Protein AF-A0A4Y2FUS0-F1 (afdb_monomer)

Structure (mmCIF, N/CA/C/O backbone):
data_AF-A0A4Y2FUS0-F1
#
_entry.id   AF-A0A4Y2FUS0-F1
#
loop_
_atom_site.group_PDB
_atom_site.id
_atom_site.type_symbol
_atom_site.label_atom_id
_atom_site.label_alt_id
_atom_site.label_comp_id
_atom_site.label_asym_id
_atom_site.label_entity_id
_atom_site.label_seq_id
_atom_site.pdbx_PDB_ins_code
_atom_site.Cartn_x
_atom_site.Cartn_y
_atom_site.Cartn_z
_atom_site.occupancy
_atom_site.B_iso_or_equiv
_atom_site.auth_seq_id
_atom_site.auth_comp_id
_atom_site.auth_asym_id
_atom_site.auth_atom_id
_atom_site.pdbx_PDB_model_num
ATOM 1 N N . MET A 1 1 ? 7.932 -28.887 19.243 1.00 36.69 1 MET A N 1
ATOM 2 C CA . MET A 1 1 ? 8.338 -28.479 17.887 1.00 36.69 1 MET A CA 1
ATOM 3 C C . MET A 1 1 ? 7.572 -27.208 17.590 1.00 36.69 1 MET A C 1
ATOM 5 O O . MET A 1 1 ? 6.355 -27.278 17.538 1.00 36.69 1 MET A O 1
ATOM 9 N N . SER A 1 2 ? 8.236 -26.053 17.568 1.00 47.41 2 SER A N 1
ATOM 10 C CA . SER A 1 2 ? 7.572 -24.799 17.204 1.00 47.41 2 SER A CA 1
ATOM 11 C C . SER A 1 2 ? 7.660 -24.661 15.695 1.00 47.41 2 SER A C 1
ATOM 13 O O . SER A 1 2 ? 8.765 -24.572 15.165 1.00 47.41 2 SER A O 1
ATOM 15 N N . GLU A 1 3 ? 6.513 -24.690 15.019 1.00 46.94 3 GLU A N 1
ATOM 16 C CA . GLU A 1 3 ? 6.393 -24.203 13.649 1.00 46.94 3 GLU A CA 1
ATOM 17 C C . GLU A 1 3 ? 6.891 -22.760 13.629 1.00 46.94 3 GLU A C 1
ATOM 19 O O . GLU A 1 3 ? 6.260 -21.847 14.165 1.00 46.94 3 GLU A O 1
ATOM 24 N N . SER A 1 4 ? 8.070 -22.562 13.048 1.00 49.56 4 SER A N 1
ATOM 25 C CA . SER A 1 4 ? 8.479 -21.257 12.565 1.00 49.56 4 SER A CA 1
ATOM 26 C C . SER A 1 4 ? 7.437 -20.864 11.531 1.00 49.56 4 SER A C 1
ATOM 28 O O . SER A 1 4 ? 7.407 -21.435 10.444 1.00 49.56 4 SER A O 1
ATOM 30 N N . ALA A 1 5 ? 6.540 -19.947 11.890 1.00 51.75 5 ALA A N 1
ATOM 31 C CA . ALA A 1 5 ? 5.684 -19.296 10.922 1.00 51.75 5 ALA A CA 1
ATOM 32 C C . ALA A 1 5 ? 6.620 -18.613 9.925 1.00 51.75 5 ALA A C 1
ATOM 34 O O . ALA A 1 5 ? 7.155 -17.538 10.197 1.00 51.75 5 ALA A O 1
ATOM 35 N N . GLU A 1 6 ? 6.865 -19.273 8.796 1.00 44.38 6 GLU A N 1
ATOM 36 C CA . GLU A 1 6 ? 7.413 -18.649 7.609 1.00 44.38 6 GLU A CA 1
ATOM 37 C C . GLU A 1 6 ? 6.362 -17.641 7.157 1.00 44.38 6 GLU A C 1
ATOM 39 O O . GLU A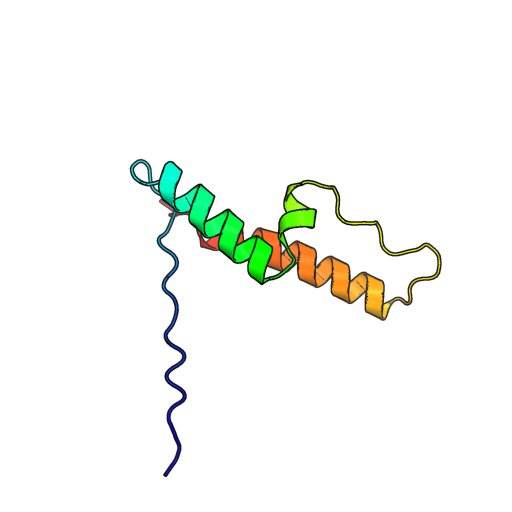 1 6 ? 5.543 -17.875 6.270 1.00 44.38 6 GLU A O 1
ATOM 44 N N . THR A 1 7 ? 6.348 -16.486 7.820 1.00 50.66 7 THR A N 1
ATOM 45 C CA . THR A 1 7 ? 5.820 -15.273 7.238 1.00 50.66 7 THR A CA 1
ATOM 46 C C . THR A 1 7 ? 6.724 -15.031 6.049 1.00 50.66 7 THR A C 1
ATOM 48 O O . THR A 1 7 ? 7.781 -14.417 6.190 1.00 50.66 7 THR A O 1
ATOM 51 N N . SER A 1 8 ? 6.370 -15.609 4.900 1.00 49.38 8 SER A N 1
ATOM 52 C CA . SER A 1 8 ? 6.916 -15.206 3.618 1.00 49.38 8 SER A CA 1
ATOM 53 C C . SER A 1 8 ? 6.743 -13.697 3.592 1.00 49.38 8 SER A C 1
ATOM 55 O O . SER A 1 8 ? 5.625 -13.181 3.503 1.00 49.38 8 SER A O 1
ATOM 57 N N . VAL A 1 9 ? 7.838 -12.985 3.857 1.00 58.56 9 VAL A N 1
ATOM 58 C CA . VAL A 1 9 ? 7.864 -11.536 3.808 1.00 58.56 9 VAL A CA 1
ATOM 59 C C . VAL A 1 9 ? 7.681 -11.266 2.335 1.00 58.56 9 VAL A C 1
ATOM 61 O O . VAL A 1 9 ? 8.633 -11.370 1.566 1.00 58.56 9 VAL A O 1
ATOM 64 N N . PHE A 1 10 ? 6.434 -11.035 1.932 1.00 55.25 10 PHE A N 1
ATOM 65 C CA . PHE A 1 10 ? 6.119 -10.604 0.589 1.00 55.25 10 PHE A CA 1
ATOM 66 C C . PHE A 1 10 ? 6.897 -9.309 0.378 1.00 55.25 10 PHE A C 1
ATOM 68 O O . PHE A 1 10 ? 6.529 -8.245 0.884 1.00 55.25 10 PHE A O 1
ATOM 75 N N . ALA A 1 11 ? 8.054 -9.433 -0.266 1.00 70.88 11 ALA A N 1
ATOM 76 C CA . ALA A 1 11 ? 8.946 -8.327 -0.514 1.00 70.88 11 ALA A CA 1
ATOM 77 C C . ALA A 1 11 ? 8.330 -7.539 -1.662 1.00 70.88 11 ALA A C 1
ATOM 79 O O . ALA A 1 11 ? 8.533 -7.847 -2.833 1.00 70.88 11 ALA A O 1
ATOM 80 N N . PHE A 1 12 ? 7.511 -6.552 -1.305 1.00 82.75 12 PHE A N 1
ATOM 81 C CA . PHE A 1 12 ? 6.930 -5.648 -2.278 1.00 82.75 12 PHE A CA 1
ATOM 82 C C . PHE A 1 12 ? 8.075 -4.855 -2.935 1.00 82.75 12 PHE A C 1
ATOM 84 O O . PHE A 1 12 ? 8.802 -4.158 -2.216 1.00 82.75 12 PHE A O 1
ATOM 91 N N . PRO A 1 13 ? 8.289 -4.972 -4.260 1.00 87.94 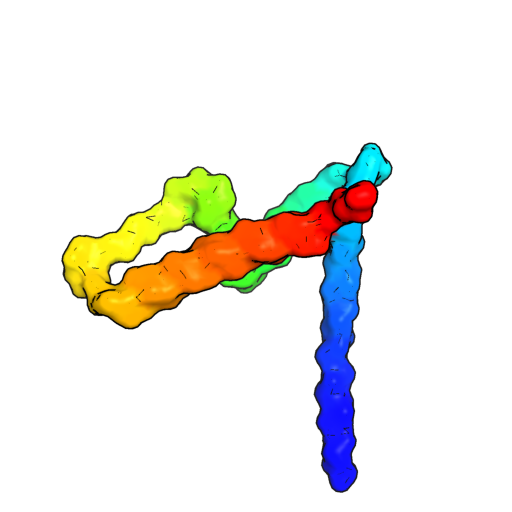13 PRO A N 1
ATOM 92 C CA . PRO A 1 13 ? 9.395 -4.296 -4.924 1.00 87.94 13 PRO A CA 1
ATOM 93 C C . PRO A 1 13 ? 9.255 -2.787 -4.737 1.00 87.94 13 PRO A C 1
ATOM 95 O O . PRO A 1 13 ? 8.169 -2.230 -4.894 1.00 87.94 13 PRO A O 1
ATOM 98 N N . LYS A 1 14 ? 10.350 -2.111 -4.380 1.00 91.94 14 LYS A N 1
ATOM 99 C CA . LYS A 1 14 ? 10.317 -0.658 -4.202 1.00 91.94 14 LYS A CA 1
ATOM 100 C C . LYS A 1 14 ? 10.157 0.053 -5.543 1.00 91.94 14 LYS A C 1
ATOM 102 O O . LYS A 1 14 ? 10.631 -0.433 -6.569 1.00 91.94 14 LYS A O 1
ATOM 107 N N . LEU A 1 15 ? 9.487 1.201 -5.526 1.00 94.38 15 LEU A N 1
ATOM 108 C CA . LEU A 1 15 ? 9.333 2.056 -6.693 1.00 94.38 15 LEU A CA 1
ATOM 109 C C . LEU A 1 15 ? 10.701 2.593 -7.096 1.00 94.38 15 LEU A C 1
ATOM 111 O O . LEU A 1 15 ? 11.350 3.244 -6.283 1.00 94.38 15 LEU A O 1
ATOM 115 N N . SER A 1 16 ? 11.067 2.358 -8.348 1.00 91.62 16 SER A N 1
AT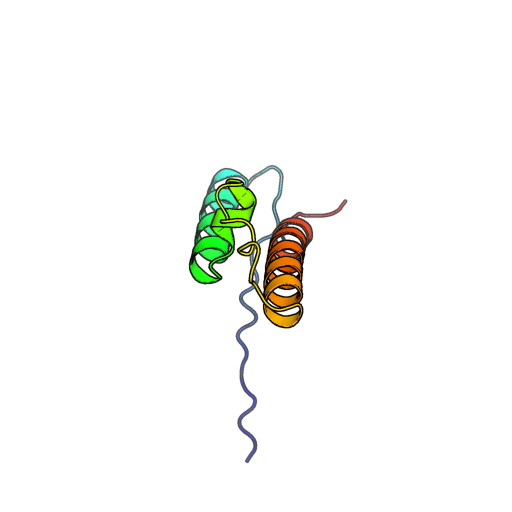OM 116 C CA . SER A 1 16 ? 12.263 2.870 -9.010 1.00 91.62 16 SER A CA 1
ATOM 117 C C . SER A 1 16 ? 11.881 3.529 -10.336 1.00 91.62 16 SER A C 1
ATOM 119 O O . SER A 1 16 ? 10.741 3.422 -10.804 1.00 91.62 16 SER A O 1
ATOM 121 N N . ASP A 1 17 ? 12.862 4.151 -10.987 1.00 92.19 17 ASP A N 1
ATOM 122 C CA . ASP A 1 17 ? 12.688 4.818 -12.281 1.00 92.19 17 ASP A CA 1
ATOM 123 C C . ASP A 1 17 ? 12.261 3.852 -13.410 1.00 92.19 17 ASP A C 1
ATOM 125 O O . ASP A 1 17 ? 11.756 4.285 -14.444 1.00 92.19 17 ASP A O 1
ATOM 129 N N . PHE A 1 18 ? 12.409 2.536 -13.209 1.00 94.06 18 PHE A N 1
ATOM 130 C CA . PHE A 1 18 ? 12.180 1.516 -14.239 1.00 94.06 18 PHE A CA 1
ATOM 131 C C . PHE A 1 18 ? 10.884 0.714 -14.069 1.00 94.06 18 PHE A C 1
ATOM 133 O O . PHE A 1 18 ? 10.489 0.002 -14.991 1.00 94.06 18 PHE A O 1
ATOM 140 N N . ASN A 1 19 ? 10.217 0.784 -12.910 1.00 94.88 19 ASN A N 1
ATOM 141 C CA . ASN A 1 19 ? 9.133 -0.150 -12.570 1.00 94.88 19 ASN A CA 1
ATOM 142 C C . ASN A 1 19 ? 7.797 0.508 -12.194 1.00 94.88 19 ASN A C 1
ATOM 144 O O . ASN A 1 19 ? 6.903 -0.181 -11.707 1.00 94.88 19 ASN A O 1
ATOM 148 N N . TYR A 1 20 ? 7.614 1.809 -12.448 1.00 94.19 20 TYR A N 1
ATOM 149 C CA . TYR A 1 20 ? 6.395 2.531 -12.055 1.00 94.19 20 TYR A CA 1
ATOM 150 C C . TYR A 1 20 ? 5.091 1.847 -12.501 1.00 94.19 20 TYR A C 1
ATOM 152 O O . TYR A 1 20 ? 4.135 1.782 -11.729 1.00 94.19 20 TYR A O 1
ATOM 160 N N . GLY A 1 21 ? 5.040 1.315 -13.729 1.00 96.00 21 GLY A N 1
ATOM 161 C CA . GLY A 1 21 ? 3.835 0.685 -14.279 1.00 96.00 21 GLY A CA 1
ATOM 162 C C . GLY A 1 21 ? 3.379 -0.559 -13.506 1.00 96.00 21 GLY A C 1
ATOM 163 O O . GLY A 1 21 ? 2.210 -0.647 -13.113 1.00 96.00 21 GLY A O 1
ATOM 164 N N . SER A 1 22 ? 4.297 -1.498 -13.255 1.00 94.50 22 SER A N 1
ATOM 165 C CA . SER A 1 22 ? 4.009 -2.696 -12.459 1.00 94.50 22 SER A CA 1
ATOM 166 C C . SER A 1 22 ? 3.790 -2.330 -10.993 1.00 94.50 22 SER A C 1
ATOM 168 O O . SER A 1 22 ? 2.756 -2.681 -10.432 1.00 94.50 22 SER A O 1
ATOM 170 N N . TRP A 1 23 ? 4.666 -1.498 -10.420 1.00 95.00 23 TRP A N 1
ATOM 171 C CA . TRP A 1 23 ? 4.576 -1.042 -9.032 1.00 95.00 23 TRP A CA 1
ATOM 172 C C . TRP A 1 23 ? 3.220 -0.414 -8.709 1.00 95.00 23 TRP A C 1
ATOM 174 O O . TRP A 1 23 ? 2.606 -0.732 -7.694 1.00 95.00 23 TRP A O 1
ATOM 184 N N . LYS A 1 24 ? 2.710 0.455 -9.590 1.00 94.81 24 LYS A N 1
ATOM 185 C CA . LYS A 1 24 ? 1.406 1.104 -9.409 1.00 94.81 24 LYS A CA 1
ATOM 186 C C . LYS A 1 24 ? 0.269 0.085 -9.377 1.00 94.81 24 LYS A C 1
ATOM 188 O O . LYS A 1 24 ? -0.645 0.225 -8.564 1.00 94.81 24 LYS A O 1
ATOM 193 N N . THR A 1 25 ? 0.305 -0.901 -10.271 1.00 95.50 25 THR A N 1
ATOM 194 C CA . THR A 1 25 ? -0.709 -1.961 -10.345 1.00 95.50 25 THR A CA 1
ATOM 195 C C . THR A 1 25 ? -0.672 -2.819 -9.088 1.00 95.50 25 THR A C 1
ATOM 197 O O . THR A 1 25 ? -1.701 -2.980 -8.433 1.00 95.50 25 THR A O 1
ATOM 200 N N . ASP A 1 26 ? 0.514 -3.269 -8.694 1.00 93.88 26 ASP A N 1
ATOM 201 C CA . ASP A 1 26 ? 0.702 -4.116 -7.519 1.00 93.88 26 ASP A CA 1
ATOM 202 C C . ASP A 1 26 ? 0.322 -3.371 -6.233 1.00 93.88 26 ASP A C 1
ATOM 204 O O . ASP A 1 26 ? -0.363 -3.915 -5.369 1.00 93.88 26 ASP A O 1
ATOM 208 N N . MET A 1 27 ? 0.680 -2.086 -6.126 1.00 93.94 27 MET A N 1
ATOM 209 C CA . MET A 1 27 ? 0.362 -1.257 -4.961 1.00 93.94 27 MET A CA 1
ATOM 210 C C . MET A 1 27 ? -1.145 -1.022 -4.869 1.00 93.94 27 MET A C 1
ATOM 212 O O . MET A 1 27 ? -1.725 -1.075 -3.785 1.00 93.94 27 MET A O 1
ATOM 216 N N . LYS A 1 28 ? -1.815 -0.817 -6.010 1.00 94.31 28 LYS A N 1
ATOM 217 C CA . LYS A 1 28 ? -3.276 -0.747 -6.060 1.00 94.31 28 LYS A CA 1
ATOM 218 C C . LYS A 1 28 ? -3.906 -2.056 -5.582 1.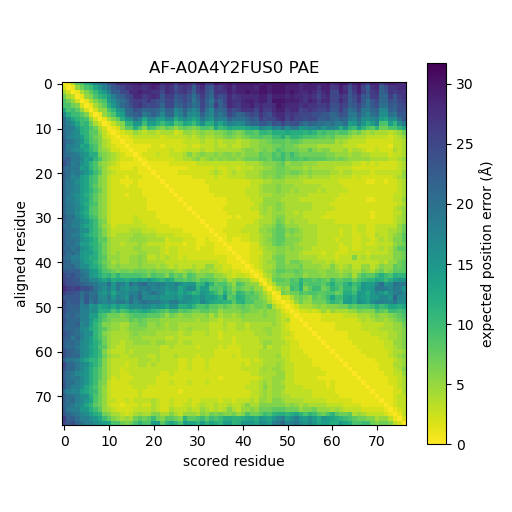00 94.31 28 LYS A C 1
ATOM 220 O O . LYS A 1 28 ? -4.806 -1.999 -4.748 1.00 94.31 28 LYS A O 1
ATOM 225 N N . VAL A 1 29 ? -3.449 -3.209 -6.077 1.00 93.88 29 VAL A N 1
ATOM 226 C CA . VAL A 1 29 ? -3.972 -4.529 -5.676 1.00 93.88 29 VAL A CA 1
ATOM 227 C C . VAL A 1 29 ? -3.775 -4.757 -4.177 1.00 93.88 29 VAL A C 1
ATOM 229 O O . VAL A 1 29 ? -4.737 -5.093 -3.489 1.00 93.88 29 VAL A O 1
ATOM 232 N N . LEU A 1 30 ? -2.583 -4.466 -3.652 1.00 92.06 30 LEU A N 1
ATOM 233 C CA . LEU A 1 30 ? -2.279 -4.552 -2.224 1.00 92.06 30 LEU A CA 1
ATOM 234 C C . LEU A 1 30 ? -3.235 -3.686 -1.391 1.00 92.06 30 LEU A C 1
ATOM 236 O O . LEU A 1 30 ? -3.821 -4.141 -0.412 1.00 92.06 30 LEU A O 1
ATOM 240 N N . LEU A 1 31 ? -3.436 -2.428 -1.783 1.00 92.38 31 LEU A N 1
ATOM 241 C CA . LEU A 1 31 ? -4.334 -1.524 -1.067 1.00 92.38 31 LEU A CA 1
ATOM 242 C C . LEU A 1 31 ? -5.805 -1.932 -1.204 1.00 92.38 31 LEU A C 1
ATOM 244 O O . LEU A 1 31 ? -6.578 -1.678 -0.283 1.00 92.38 31 LEU A O 1
ATOM 248 N N . MET A 1 32 ? -6.213 -2.558 -2.310 1.00 92.69 32 MET A N 1
ATOM 249 C CA . MET A 1 32 ? -7.556 -3.131 -2.453 1.00 92.69 32 MET A CA 1
ATOM 250 C C . MET A 1 32 ? -7.751 -4.323 -1.510 1.00 92.69 32 MET A C 1
ATOM 252 O O . MET A 1 32 ? -8.743 -4.350 -0.787 1.00 92.69 32 MET A O 1
ATOM 256 N N . GLU A 1 33 ? -6.786 -5.244 -1.445 1.00 91.69 33 GLU A N 1
ATOM 257 C CA . GLU A 1 33 ? -6.801 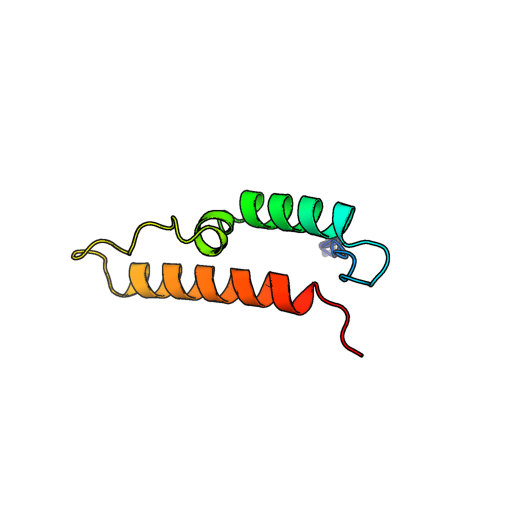-6.399 -0.534 1.00 91.69 33 GLU A CA 1
ATOM 258 C C . GLU A 1 33 ? -6.895 -5.962 0.938 1.00 91.69 33 GLU A C 1
ATOM 260 O O . GLU A 1 33 ? -7.639 -6.542 1.725 1.00 91.69 33 GLU A O 1
ATOM 265 N N . LYS A 1 34 ? -6.194 -4.883 1.314 1.00 88.88 34 LYS A N 1
ATOM 266 C CA . LYS A 1 34 ? -6.249 -4.323 2.676 1.00 88.88 34 LYS A CA 1
ATOM 267 C C . LYS A 1 34 ? -7.463 -3.420 2.937 1.00 88.88 34 LYS A C 1
ATOM 269 O O . LYS A 1 34 ? -7.583 -2.871 4.031 1.00 88.88 34 LYS A O 1
ATOM 274 N N . GLY A 1 35 ? -8.350 -3.226 1.956 1.00 89.44 35 GLY A N 1
ATOM 275 C CA . GLY A 1 35 ? -9.494 -2.314 2.069 1.00 89.44 35 GLY A CA 1
ATOM 276 C C . GLY A 1 35 ? -9.091 -0.841 2.215 1.00 89.44 35 GLY A C 1
ATOM 277 O O . GLY A 1 35 ? -9.864 -0.016 2.695 1.00 89.44 35 GLY A O 1
ATOM 278 N N . CYS A 1 36 ? -7.873 -0.495 1.815 1.00 91.62 36 CYS A N 1
ATOM 279 C CA . CYS A 1 36 ? -7.259 0.816 1.974 1.00 91.62 36 CYS A CA 1
ATOM 280 C C . CYS A 1 36 ? -7.388 1.706 0.727 1.00 91.62 36 CYS A C 1
ATOM 282 O O . CYS A 1 36 ? -7.221 2.921 0.809 1.00 91.62 36 CYS A O 1
ATOM 284 N N . TRP A 1 37 ? -7.711 1.124 -0.432 1.00 91.44 37 TRP A N 1
ATOM 285 C CA . TRP A 1 37 ? -7.762 1.841 -1.713 1.00 91.44 37 TRP A CA 1
ATOM 286 C C . TRP A 1 37 ? -8.700 3.061 -1.706 1.00 91.44 37 TRP A C 1
ATOM 288 O O . TRP A 1 37 ? -8.384 4.104 -2.276 1.00 91.44 37 TRP A O 1
ATOM 298 N N . GLN A 1 38 ? -9.817 2.969 -0.984 1.00 90.62 38 GLN A N 1
ATOM 299 C CA . GLN A 1 38 ? -10.777 4.063 -0.795 1.00 90.62 38 GLN A CA 1
ATOM 300 C C . GLN A 1 38 ? -10.167 5.330 -0.172 1.00 90.62 38 GLN A C 1
ATOM 302 O O . GLN A 1 38 ? -10.602 6.435 -0.491 1.00 90.62 38 GLN A O 1
ATOM 307 N N . PHE A 1 39 ? -9.136 5.197 0.672 1.00 88.50 39 PHE A N 1
ATOM 308 C CA . PHE A 1 39 ? -8.441 6.352 1.251 1.00 88.50 39 PHE A CA 1
ATOM 309 C C . PHE A 1 39 ? -7.574 7.075 0.222 1.00 88.50 39 PHE A C 1
ATOM 311 O O . PHE A 1 39 ? -7.389 8.283 0.330 1.00 88.50 39 PHE A O 1
ATOM 318 N N . ILE A 1 40 ? -7.068 6.354 -0.784 1.00 89.50 40 ILE A N 1
ATOM 319 C CA . ILE A 1 40 ? -6.274 6.938 -1.873 1.00 89.50 40 ILE A CA 1
ATOM 320 C C . ILE A 1 40 ? -7.176 7.654 -2.872 1.00 89.50 40 ILE A C 1
ATOM 322 O O . ILE A 1 40 ? -6.832 8.728 -3.352 1.00 89.50 40 ILE A O 1
ATOM 326 N N . LEU A 1 41 ? -8.354 7.089 -3.141 1.00 89.50 41 LEU A N 1
ATOM 327 C CA . LEU A 1 41 ? -9.365 7.730 -3.981 1.00 89.50 41 LEU A CA 1
ATOM 328 C C . LEU A 1 41 ? -10.067 8.915 -3.299 1.00 89.50 41 LEU A C 1
ATOM 330 O O . LEU A 1 41 ? -10.807 9.635 -3.960 1.00 89.50 41 LEU A O 1
ATOM 334 N N . GLY A 1 42 ? -9.898 9.095 -1.985 1.00 85.94 42 GLY A N 1
ATOM 335 C CA . GLY A 1 42 ? -10.659 10.083 -1.214 1.00 85.94 42 GLY A CA 1
ATOM 336 C C . GLY A 1 42 ? -12.158 9.767 -1.117 1.00 85.94 42 GLY A C 1
ATOM 337 O O . GLY A 1 42 ? -12.931 10.605 -0.669 1.00 85.94 42 GLY A O 1
ATOM 338 N N . THR A 1 43 ? -12.577 8.563 -1.518 1.00 87.06 43 THR A N 1
ATOM 339 C CA . THR A 1 43 ? -13.975 8.105 -1.495 1.00 87.06 43 THR A CA 1
ATOM 340 C C . THR A 1 43 ? -14.321 7.341 -0.220 1.00 87.06 43 THR A C 1
ATOM 342 O O . THR A 1 43 ? -15.427 6.812 -0.101 1.00 87.06 43 THR A O 1
ATOM 345 N N . ALA A 1 44 ? -13.371 7.212 0.711 1.00 83.06 44 ALA A N 1
ATOM 346 C CA . ALA A 1 44 ? -13.633 6.650 2.026 1.00 83.06 44 ALA A CA 1
ATOM 347 C C . ALA A 1 44 ? -14.756 7.455 2.690 1.00 83.06 44 ALA A C 1
ATOM 349 O O . ALA A 1 44 ? -14.649 8.676 2.823 1.00 83.06 44 ALA A O 1
ATOM 350 N N . LYS A 1 45 ? -15.838 6.779 3.090 1.00 77.06 45 LYS A N 1
ATOM 351 C CA . LYS A 1 45 ? -16.907 7.432 3.848 1.00 77.06 45 LYS A CA 1
ATOM 352 C C . LYS A 1 45 ? -16.295 8.001 5.124 1.00 77.06 45 LYS A C 1
ATOM 354 O O . LYS A 1 45 ? -15.592 7.286 5.836 1.00 77.06 45 LYS A O 1
ATOM 359 N N . SER A 1 46 ? -16.552 9.277 5.400 1.00 67.75 46 SER A N 1
ATOM 360 C CA . SER A 1 46 ? -16.246 9.847 6.707 1.00 67.75 46 SER A CA 1
ATOM 361 C C . SER A 1 46 ? -16.946 9.009 7.769 1.00 67.75 46 SER A C 1
ATOM 363 O O . SER A 1 46 ? -18.109 8.636 7.581 1.00 67.75 46 SER A O 1
ATOM 365 N N . CYS A 1 47 ? -16.238 8.707 8.859 1.00 69.06 47 CYS A N 1
ATOM 366 C CA . CYS A 1 47 ? -16.832 8.070 10.028 1.00 69.06 47 CYS A CA 1
ATOM 367 C C . CYS A 1 47 ? -18.142 8.808 10.353 1.00 69.06 47 CYS A C 1
ATOM 369 O O . CYS A 1 47 ? -18.143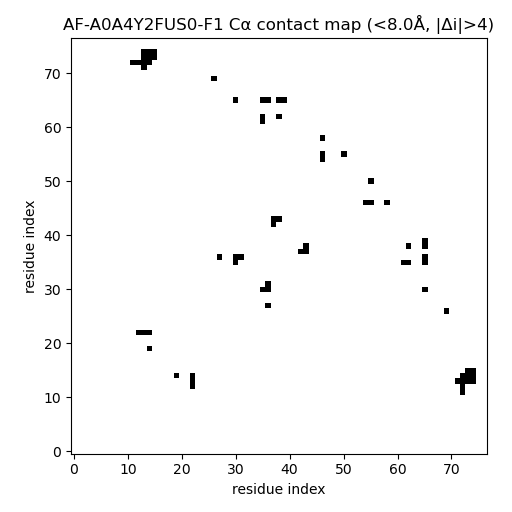 10.042 10.399 1.00 69.06 47 CYS A O 1
ATOM 371 N N . SER A 1 48 ? -19.250 8.068 10.463 1.00 73.56 48 SER A N 1
ATOM 372 C CA . SER A 1 48 ? -20.580 8.653 10.671 1.00 73.56 48 SER A CA 1
ATOM 373 C C . SER A 1 48 ? -20.562 9.604 11.870 1.00 73.56 48 SER A C 1
ATOM 375 O O . SER A 1 48 ? -19.787 9.412 12.805 1.00 73.56 48 SER A O 1
ATOM 377 N N . GLU A 1 49 ? -21.421 10.619 11.877 1.00 70.19 49 GLU A N 1
ATOM 378 C CA . GLU A 1 49 ? -21.491 11.604 12.965 1.00 70.19 49 GLU A CA 1
ATOM 379 C C . GLU A 1 49 ? -21.812 10.954 14.331 1.00 70.19 49 GLU A C 1
ATOM 381 O O . GLU A 1 49 ? -21.436 11.487 15.370 1.00 70.19 49 GLU A O 1
ATOM 386 N N . GLY A 1 50 ? -22.409 9.753 14.325 1.00 76.62 50 GLY A N 1
ATOM 387 C CA . GLY A 1 50 ? -22.642 8.909 15.506 1.00 76.62 50 GLY A CA 1
ATOM 388 C C . GLY A 1 50 ? -21.627 7.779 15.729 1.00 76.62 50 GLY A C 1
ATOM 389 O O . GLY A 1 50 ? -21.902 6.879 16.519 1.00 76.62 50 GLY A O 1
ATOM 390 N N . ALA A 1 51 ? -20.498 7.766 15.016 1.00 82.56 51 ALA A N 1
ATOM 391 C CA . ALA A 1 51 ? -19.464 6.758 15.213 1.00 82.56 51 ALA A CA 1
ATOM 392 C C . ALA A 1 51 ? -18.770 6.944 16.566 1.00 82.56 51 ALA A C 1
ATOM 394 O O . ALA A 1 51 ? -18.446 8.061 16.976 1.00 82.56 51 ALA A O 1
ATOM 395 N N . SER A 1 52 ? -18.509 5.832 17.241 1.00 88.56 52 SER A N 1
ATOM 396 C CA . SER A 1 52 ? -17.754 5.822 18.488 1.00 88.56 52 SER A CA 1
ATOM 397 C C . SER A 1 52 ? -16.316 6.308 18.274 1.00 88.56 52 SER A C 1
ATOM 399 O O . SER A 1 52 ? -15.734 6.152 17.196 1.00 88.56 52 SER A O 1
ATOM 401 N N . ASP A 1 53 ? -15.688 6.819 19.335 1.00 91.06 53 ASP A N 1
ATOM 402 C CA . ASP A 1 53 ? -14.276 7.231 19.298 1.00 91.06 53 ASP A CA 1
ATOM 403 C C . ASP A 1 53 ? -13.351 6.096 18.838 1.00 91.06 53 ASP A C 1
ATOM 405 O O . ASP A 1 53 ? -12.359 6.317 18.141 1.00 91.06 53 ASP A O 1
ATOM 409 N N . ARG A 1 54 ? -13.710 4.850 19.168 1.00 91.06 54 ARG A N 1
ATOM 410 C CA . ARG A 1 54 ? -12.980 3.654 18.742 1.00 91.06 54 ARG A CA 1
ATOM 411 C C . ARG A 1 54 ? -13.032 3.448 17.228 1.00 91.06 54 ARG A C 1
ATOM 413 O O . ARG A 1 54 ? -12.020 3.068 16.642 1.00 91.06 54 ARG A O 1
ATOM 420 N N . GLU A 1 55 ? -14.186 3.660 16.602 1.00 89.00 55 GLU A N 1
ATOM 421 C CA . GLU A 1 55 ? -14.346 3.529 15.147 1.00 89.00 55 GLU A CA 1
ATOM 422 C C . GLU A 1 55 ? -13.574 4.625 14.414 1.00 89.00 55 GLU A C 1
ATOM 424 O O . GLU A 1 55 ? -12.825 4.327 13.483 1.00 89.00 55 GLU A O 1
ATOM 429 N N . ARG A 1 56 ? -13.652 5.865 14.911 1.00 87.75 56 ARG A N 1
ATOM 430 C CA . ARG A 1 56 ? -12.866 6.993 14.393 1.00 87.75 56 ARG A CA 1
ATOM 431 C C . ARG A 1 56 ? -11.365 6.719 14.447 1.00 87.75 56 ARG A C 1
ATOM 433 O O . ARG A 1 56 ? -10.680 6.877 13.436 1.00 87.75 56 ARG A O 1
ATOM 440 N N . LEU A 1 57 ? -10.866 6.247 15.591 1.00 90.62 57 LEU A N 1
ATOM 441 C CA . LEU A 1 57 ? -9.456 5.892 15.759 1.00 90.62 57 LEU A CA 1
ATOM 442 C C . LEU A 1 57 ? -9.039 4.746 14.823 1.00 90.62 57 LEU A C 1
ATOM 444 O O . LEU A 1 57 ? -7.944 4.766 14.259 1.00 90.62 57 LEU A O 1
ATOM 448 N N . ALA A 1 58 ? -9.901 3.742 14.640 1.00 89.69 58 ALA A N 1
ATOM 449 C CA . ALA A 1 58 ? -9.627 2.620 13.746 1.00 89.69 58 ALA A CA 1
ATOM 450 C C . ALA A 1 58 ? -9.524 3.062 12.277 1.00 89.69 58 ALA A C 1
ATOM 452 O O . ALA A 1 58 ? -8.621 2.610 11.566 1.00 89.69 58 ALA A O 1
ATOM 453 N N . ASP A 1 59 ? -10.408 3.957 11.831 1.00 87.62 59 ASP A N 1
ATOM 454 C CA . ASP A 1 59 ? -10.374 4.517 10.480 1.00 87.62 59 ASP A CA 1
ATOM 455 C C . ASP A 1 59 ? -9.137 5.391 10.257 1.00 87.62 59 ASP A C 1
ATOM 457 O O . ASP A 1 59 ? -8.459 5.254 9.234 1.00 87.62 59 ASP A O 1
ATOM 461 N N . GLU A 1 60 ? -8.786 6.238 11.228 1.00 90.19 60 GLU A N 1
ATOM 462 C CA . GLU A 1 60 ? -7.572 7.050 11.162 1.00 90.19 60 GLU A CA 1
ATOM 463 C C . GLU A 1 60 ? -6.318 6.175 11.090 1.00 90.19 60 GLU A C 1
ATOM 465 O O . GLU A 1 60 ? -5.468 6.372 10.219 1.00 90.19 60 GLU A O 1
ATOM 470 N N . LEU A 1 61 ? -6.232 5.138 11.926 1.00 91.06 61 LEU A N 1
ATOM 471 C CA . LEU A 1 61 ? -5.119 4.196 11.895 1.00 91.06 61 LEU A CA 1
ATOM 472 C C . LEU A 1 61 ? -5.040 3.453 10.555 1.00 91.06 61 LEU A C 1
ATOM 474 O 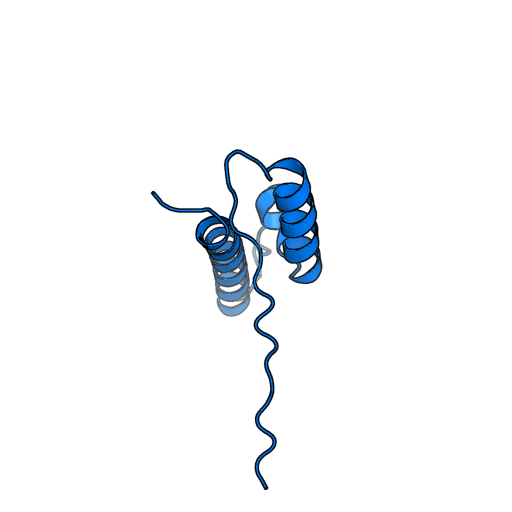O . LEU A 1 61 ? -3.945 3.229 10.035 1.00 91.06 61 LEU A O 1
ATOM 478 N N . ARG A 1 62 ? -6.182 3.082 9.966 1.00 90.44 62 ARG A N 1
ATOM 479 C CA . ARG A 1 62 ? -6.229 2.438 8.645 1.00 90.44 62 ARG A CA 1
ATOM 480 C C . ARG A 1 62 ? -5.742 3.387 7.548 1.00 90.44 62 ARG A C 1
ATOM 482 O O . ARG A 1 62 ? -4.941 2.982 6.701 1.00 90.44 62 ARG A O 1
ATOM 489 N N . LYS A 1 63 ? -6.145 4.658 7.599 1.00 90.81 63 LYS A N 1
ATOM 490 C CA . LYS A 1 63 ? -5.663 5.709 6.694 1.00 90.81 63 LYS A CA 1
ATOM 491 C C . LYS A 1 63 ? -4.151 5.914 6.827 1.00 90.81 63 LYS A C 1
ATOM 493 O O . LYS A 1 63 ? -3.449 5.856 5.821 1.00 90.81 63 LYS A O 1
ATOM 498 N N . GLN A 1 64 ? -3.637 6.061 8.050 1.00 93.44 64 GLN A N 1
ATOM 499 C CA . GLN A 1 64 ? -2.199 6.208 8.307 1.00 93.44 64 GLN A CA 1
ATOM 500 C C . GLN A 1 64 ? -1.404 5.016 7.769 1.00 93.44 64 GLN A C 1
ATOM 502 O O . GLN A 1 64 ? -0.455 5.202 7.011 1.00 93.44 64 GLN A O 1
ATOM 507 N N . ARG A 1 65 ? -1.848 3.785 8.059 1.00 91.44 65 ARG A N 1
ATOM 508 C CA . ARG A 1 65 ? -1.217 2.563 7.533 1.00 91.44 65 ARG A CA 1
ATOM 509 C C . ARG A 1 65 ? -1.165 2.551 6.008 1.00 91.44 65 ARG A C 1
ATOM 511 O O . ARG A 1 65 ? -0.137 2.180 5.455 1.00 91.44 65 ARG A O 1
ATOM 518 N N . SER A 1 66 ? -2.226 3.001 5.337 1.00 91.88 66 SER A N 1
ATOM 519 C CA . SER A 1 66 ? -2.278 3.095 3.869 1.00 91.88 66 SER A CA 1
ATOM 520 C C . SER A 1 66 ? -1.155 3.978 3.319 1.00 91.88 66 SER A C 1
ATOM 522 O O . SER A 1 66 ? -0.440 3.584 2.398 1.00 91.88 66 SER A O 1
ATOM 524 N N . TYR A 1 67 ? -0.966 5.158 3.914 1.00 92.81 67 TYR A N 1
ATOM 525 C CA . TYR A 1 67 ? 0.093 6.080 3.509 1.00 92.81 67 TYR A CA 1
ATOM 526 C C . TYR A 1 67 ? 1.481 5.558 3.860 1.00 92.81 67 TYR A C 1
ATOM 528 O O . TYR A 1 67 ? 2.389 5.654 3.037 1.00 92.81 67 TYR A O 1
ATOM 536 N N . THR A 1 68 ? 1.647 4.949 5.036 1.00 92.06 68 THR A N 1
ATOM 537 C CA . THR A 1 68 ? 2.911 4.313 5.417 1.00 92.06 68 THR A CA 1
ATOM 538 C C . THR A 1 68 ? 3.289 3.194 4.447 1.00 92.06 68 THR A C 1
ATOM 540 O O . THR A 1 68 ? 4.445 3.126 4.043 1.00 92.06 68 THR A O 1
ATOM 543 N N . THR A 1 69 ? 2.342 2.353 4.018 1.00 91.19 69 THR A N 1
ATOM 544 C CA . THR A 1 69 ? 2.592 1.289 3.030 1.00 91.19 69 THR A CA 1
ATOM 545 C C . THR A 1 69 ? 3.095 1.855 1.705 1.00 91.19 69 THR A C 1
ATOM 547 O O . THR A 1 69 ? 4.103 1.377 1.189 1.00 91.19 69 THR A O 1
ATOM 550 N N . ILE A 1 70 ? 2.450 2.906 1.185 1.00 92.50 70 ILE A N 1
ATOM 551 C CA . ILE A 1 70 ? 2.894 3.583 -0.042 1.00 92.50 70 ILE A CA 1
ATOM 552 C C . ILE A 1 70 ? 4.301 4.152 0.141 1.00 92.50 70 ILE A C 1
ATOM 554 O O . ILE A 1 70 ? 5.177 3.879 -0.672 1.00 92.50 70 ILE A O 1
ATOM 558 N N . TYR A 1 71 ? 4.526 4.899 1.223 1.00 91.62 71 TYR A N 1
ATOM 559 C CA . TYR A 1 71 ? 5.805 5.544 1.511 1.00 91.62 71 TYR A CA 1
ATOM 560 C C . TYR A 1 71 ? 6.957 4.538 1.629 1.00 91.62 71 TYR A C 1
ATOM 562 O O . TYR A 1 71 ? 8.028 4.737 1.060 1.00 91.62 71 TYR A O 1
ATOM 570 N N . MET A 1 72 ? 6.733 3.427 2.333 1.00 90.75 72 MET A N 1
ATOM 571 C CA . MET A 1 72 ? 7.725 2.359 2.487 1.00 90.75 72 MET A CA 1
ATOM 572 C C . MET A 1 72 ? 7.981 1.593 1.186 1.00 90.75 72 MET A C 1
ATOM 574 O O . MET A 1 72 ? 9.069 1.043 1.007 1.00 90.75 72 MET A O 1
ATOM 578 N N . GLY A 1 73 ? 6.997 1.580 0.285 1.00 90.00 73 GLY A N 1
ATOM 579 C CA . GLY A 1 73 ? 7.103 1.006 -1.048 1.00 90.00 73 GLY A CA 1
ATOM 580 C C . GLY A 1 73 ? 7.913 1.849 -2.029 1.00 90.00 73 GLY A C 1
ATOM 581 O O . GLY A 1 73 ? 8.071 1.411 -3.159 1.00 90.00 73 GLY A O 1
ATOM 582 N N . VAL A 1 74 ? 8.429 3.023 -1.654 1.00 90.38 74 VAL A N 1
ATOM 583 C CA . VAL A 1 74 ? 9.262 3.867 -2.527 1.00 90.38 74 VAL A CA 1
ATOM 584 C C . VAL A 1 74 ? 10.747 3.684 -2.207 1.00 90.38 74 VAL A C 1
ATOM 586 O O . VAL A 1 74 ? 11.142 3.580 -1.041 1.00 90.38 74 VAL A O 1
ATOM 589 N N . GLU A 1 75 ? 11.591 3.624 -3.239 1.00 85.88 75 GLU A N 1
ATOM 590 C CA . GLU A 1 75 ? 13.042 3.627 -3.063 1.00 85.88 75 GLU A CA 1
ATOM 591 C C . GLU A 1 75 ? 13.515 5.000 -2.571 1.00 85.88 75 GLU A C 1
ATOM 593 O O . GLU A 1 75 ? 13.152 6.040 -3.118 1.00 85.88 75 GLU A O 1
ATOM 598 N N . ARG A 1 76 ? 14.303 5.012 -1.491 1.00 80.06 76 ARG A N 1
ATOM 599 C CA . ARG A 1 76 ? 14.888 6.236 -0.932 1.00 80.06 76 ARG A CA 1
ATOM 600 C C . ARG A 1 76 ? 16.351 6.296 -1.366 1.00 80.06 76 ARG A C 1
ATOM 602 O O . ARG A 1 76 ? 17.063 5.320 -1.138 1.00 80.06 76 ARG A O 1
ATOM 609 N N . LYS A 1 77 ? 16.741 7.401 -2.010 1.00 66.75 77 LYS A N 1
ATOM 610 C CA . LYS A 1 77 ? 18.143 7.734 -2.307 1.00 66.75 77 LYS A CA 1
ATOM 611 C C . LYS A 1 77 ? 18.873 8.167 -1.042 1.00 66.75 77 LYS A C 1
ATOM 613 O O . LYS A 1 77 ? 18.199 8.750 -0.161 1.00 66.75 77 LYS A O 1
#

Foldseek 3Di:
DDPPPPPVVPPLAADDPPCCVVSVVVLCVVCVVLVNNCLVVVNPDDQPPPHDPVVNVVVVVSSVVSVVSNVVSHDDD

pLDDT: mean 83.34, std 14.94, range [36.69, 96.0]

Organism: Araneus ventricosus (NCBI:txid182803)

Mean predicted aligned error: 7.95 Å

Secondary structure (DSSP, 8-state):
-----------PPPB-TTTHHHHHHHHHHHHHHTT-HHHHTT-PPPPPTT--HHHHHHHHHHHHHHHHHHHHTBPP-

Sequence (77 aa):
MSESAETSVFAFPKLSDFNYGSWKTDMKVLLMEKGCWQFILGTAKSCSEGASDRERLADELRKQRSYTTIYMGVERK

Radius of gyration: 15.86 Å; Cα contacts (8 Å, |Δi|>4): 35; chains: 1; bounding box: 41×40×34 Å

Solvent-accessible surface area (backbone atoms only — not comparable to full-atom values): 4781 Å² total; per-residue (Å²): 134,81,81,76,78,78,70,74,73,78,75,70,71,54,40,49,100,85,40,54,73,60,41,52,52,52,52,48,51,53,27,50,76,70,70,33,41,39,61,76,71,67,68,50,76,74,73,55,97,84,52,51,72,67,55,48,52,52,52,52,50,48,48,51,50,45,52,50,52,54,58,70,33,42,63,80,132

=== Feature glossary ===
Feature key, reading from the visual/contextual features back to the raw sequence:

Rendered structure images. Structure images are PyMOL renders from six orthogonal camera directions. Cartoon representation draws helices as coils and strands as arrows; sticks shows the backbone as bonds; surface shows the solvent-excluded envelope. Rainbow coloring maps sequence position to hue (blue→red, N→C); chain coloring assigns a distinct color per polypeptide.

Contact-map, Ramachandran, and PAE plots. Three diagnostic plots accompany the record. The Cα contact map visualizes the tertiary structure as a 2D adjacency matrix (8 Å cutoff, sequence-local contacts suppressed). The Ramachandran plot shows the distribution of backbone (φ, ψ) torsions, with points in the α and β basins reflecting secondary structure content. The PAE plot shows AlphaFold's inter-residue confidence as a color matrix.

InterPro / GO / CATH / organism. The annotation block draws on four external resources. InterPro: which protein families and domains the sequence belongs to. GO: standardized terms for what the protein does, what process it participates in, and where in the cell it acts. CATH: which structural fold it has in the CATH hierarchy. Organism: the species of origin.

Nearest PDB structures. Structural nearest neighbors (via Foldseek easy-search vs the PDB). Reported per hit: target PDB id, E-value, and alignment TM-score. A TM-score above ~0.5 is the conventional threshold for 'same fold'.

Predicted aligned error. Predicted aligned error is AlphaFold's pairwise confidence. Unlike pLDDT (per-residue), PAE is per-residue-pair and captures whether two parts of the structure are correctly placed relative to each other. Units are ångströms of expected positional error.

Solvent-accessible surface area. SASA measures how much of the protein is reachable by solvent. It is computed by rolling a water-sized probe over the atomic surface and summing the exposed area (Å²). Per-residue SASA distinguishes core (buried, low SASA) from surface (exposed, high SASA) residues; total SASA is a whole-molecule size measure.

B-factor. Crystallographic B-factors measure how much each atom's ele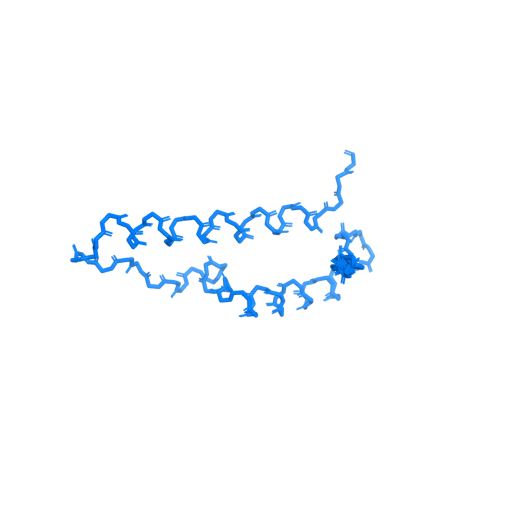ctron density is smeared out, in Å². They rise in mobile loops and surface residues and fall in the buried interior. In AlphaFold models this column is repurposed to hold pLDDT instead.

pLDDT. For AlphaFold models, the B-factor field carries pLDDT — the model's own estimate of local accuracy on a 0–100 scale. Regions with pLDDT<50 should be treated as essentially unmodeled; they often correspond to intrinsically disordered segments.

Backbone torsions (φ/ψ). φ (phi) and ψ (psi) are the two rotatable backbone dihedrals per residue: φ is the C(i-1)–N–Cα–C torsion, ψ is the N–Cα–C–N(i+1) torsion, both in degrees on (−180°, 180°]. α-helical residues cluster n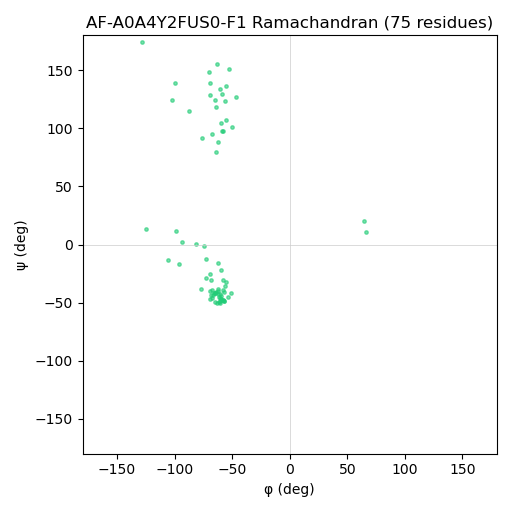ear (−60°, −45°); β-strand residues near (−120°, +130°). A Ramachandran plot is simply a scatter of (φ, ψ) for every residue.

Radius of gyration, Cα contacts, bounding box. Radius of gyration (Rg) is the root-mean-square distance of Cα atoms from their centroid — a single number for overall size and compactness. A globular domain of N residues has Rg ≈ 2.2·N^0.38 Å; an extended or disordered chain has a much larger Rg. The Cα contact count is the number of residue pairs whose Cα atoms are within 8 Å and are more than four positions apart in sequence — a standard proxy for tertiary packing density. The bounding box is the smallest axis-aligned box enclosing all Cα atoms.

Secondary structure (3-state, P-SEA). Three-state secondary structure (P-SEA) collapses the eight DSSP classes into helix (a), strand (b), and coil (c). P-SEA assigns these from Cα geometry alone — distances and angles — without requiring backbone oxygens, so it works on any Cα trace.

Secondary structure (8-state, DSSP). Secondary structure is the local, repeating backbone conformation. DSSP classifies it into eight states by reading the hydrogen-bond network: three helix types (H, G, I), two β types (E, B), two non-regular types (T, S), and unstructured coil (-).

Foldseek 3Di. The Foldseek 3Di string encodes local tertiary geometry as a 20-letter alphabet — one character per residue — derived from the relative positions of nearby Cα atoms. Unlike the amino-acid sequence, 3Di is a direct function of the 3D structure, so two proteins with the same fold have similar 3Di strings even at low sequence identity.

mmCIF coordinates. Structure coordinates are given as an mmCIF _atom_site loop: one row per atom with element, residue name, chain id, sequence number, and x/y/z position in Å. Only the four main-chain atoms per residue are included here; side chains are omitted to keep the record compact.

Sequence. This is the polypeptide sequence — one letter per residue, N-terminus first. Length ranges from a few dozen residues for small domains to over a thousand for large multi-domain proteins.